Protein AF-A0A8R1EV30-F1 (afdb_monomer_lite)

InterPro domains:
  IPR001202 WW domain [PF00397] (6-36)
  IPR001202 WW domain [PS01159] (10-36)
  IPR001202 WW domain [PS50020] (4-38)
  IPR001202 WW domain [SM00456] (5-38)
  IPR001202 WW domain [cd00201] (7-38)
  IPR036020 WW domain superfamily [SSF51045] (2-37)
  IPR051370 Peptidyl-prolyl cis-trans isomerase Pin1 [PTHR10657] (4-85)

pLDDT: mean 84.73, std 13.46, range [43.19, 97.88]

Foldseek 3Di:
DPPDDAPPQKDWDADPPPRAIWIARNVPRDIGRDGDDVVVCVVPPPPPDDDDDDDDQDAQPPPQQQDPVGGHHHHDPVVSVVVVD

Organism: Caenorhabditis japonica (NCBI:txid281687)

Sequence (85 aa):
MSDNPLPTGWEKRQSRTNDRAYYFNTVTGRSQWERPDDSAFSKGSDLKSVQCLHLLVKHAESRNPSSWRSDHITRSKEDAINILK

Structure (mmCIF, N/CA/C/O backbone):
data_AF-A0A8R1EV30-F1
#
_entry.id   AF-A0A8R1EV30-F1
#
loop_
_atom_site.group_PDB
_atom_site.id
_atom_site.type_symbol
_atom_site.label_atom_id
_atom_site.label_alt_id
_atom_site.label_comp_id
_atom_site.label_asym_id
_atom_site.label_entity_id
_atom_site.label_seq_id
_atom_site.pdbx_PDB_ins_code
_atom_site.Cartn_x
_atom_site.Cartn_y
_atom_site.Cartn_z
_atom_site.occupancy
_atom_site.B_iso_or_equiv
_atom_site.auth_seq_id
_atom_site.auth_comp_id
_atom_site.auth_asym_id
_atom_site.auth_atom_id
_atom_site.pdbx_PDB_model_num
ATOM 1 N N . MET A 1 1 ? 29.517 3.326 -28.953 1.00 43.19 1 MET A N 1
ATOM 2 C CA . MET A 1 1 ? 28.427 3.852 -28.106 1.00 43.19 1 MET A CA 1
ATOM 3 C C . MET A 1 1 ? 27.283 2.861 -28.204 1.00 43.19 1 MET A C 1
ATOM 5 O O . MET A 1 1 ? 26.790 2.658 -29.303 1.00 43.19 1 MET A O 1
ATOM 9 N N . SER A 1 2 ? 26.967 2.143 -27.126 1.00 48.44 2 SER A N 1
ATOM 10 C CA . SER A 1 2 ? 26.025 1.016 -27.173 1.00 48.44 2 SER A CA 1
ATOM 11 C C . SER A 1 2 ? 24.577 1.515 -27.169 1.00 48.44 2 SER A C 1
ATOM 13 O O . SER A 1 2 ? 23.948 1.665 -26.111 1.00 48.44 2 SER A O 1
ATOM 15 N N . ASP A 1 3 ? 24.082 1.808 -28.369 1.00 60.66 3 ASP A N 1
ATOM 16 C CA . ASP A 1 3 ? 22.711 2.228 -28.661 1.00 60.66 3 ASP A CA 1
ATOM 17 C C . ASP A 1 3 ? 21.780 1.004 -28.722 1.00 60.66 3 ASP A C 1
ATOM 19 O O . ASP A 1 3 ? 21.266 0.620 -29.764 1.00 60.66 3 ASP A O 1
ATOM 23 N N . ASN A 1 4 ? 21.635 0.309 -27.591 1.00 70.81 4 ASN A N 1
ATOM 24 C CA . ASN A 1 4 ? 20.575 -0.687 -27.436 1.00 70.81 4 ASN A CA 1
ATOM 25 C C . ASN A 1 4 ? 19.271 0.029 -27.038 1.00 70.81 4 ASN A C 1
ATOM 27 O O . ASN A 1 4 ? 19.299 0.856 -26.124 1.00 70.81 4 ASN A O 1
ATOM 31 N N . PRO A 1 5 ? 18.116 -0.255 -27.650 1.00 77.94 5 PRO A N 1
ATOM 32 C CA . PRO A 1 5 ? 16.858 0.337 -27.201 1.00 77.94 5 PRO A CA 1
ATOM 33 C C . PRO A 1 5 ? 16.595 -0.017 -25.728 1.00 77.94 5 PRO A C 1
ATOM 35 O O . PRO A 1 5 ? 16.970 -1.093 -25.262 1.00 77.94 5 PRO A O 1
ATOM 38 N N . LEU A 1 6 ? 16.016 0.916 -24.965 1.00 81.81 6 LEU A N 1
ATOM 39 C CA . LEU A 1 6 ? 15.579 0.616 -23.600 1.00 81.81 6 LEU A CA 1
ATOM 40 C C . LEU A 1 6 ? 14.390 -0.354 -23.633 1.00 81.81 6 LEU A C 1
ATOM 42 O O . LEU A 1 6 ? 13.587 -0.271 -24.568 1.00 81.81 6 LEU A O 1
ATOM 46 N N . PRO A 1 7 ? 14.233 -1.217 -22.612 1.00 82.62 7 PRO A N 1
ATOM 47 C CA . PRO A 1 7 ? 13.078 -2.099 -22.523 1.00 82.62 7 PRO A CA 1
ATOM 48 C C . PRO A 1 7 ? 11.775 -1.294 -22.514 1.00 82.62 7 PRO A C 1
ATOM 50 O O . PRO A 1 7 ? 11.726 -0.152 -22.041 1.00 82.62 7 PRO A O 1
ATOM 53 N N . THR A 1 8 ? 10.696 -1.890 -23.020 1.00 82.50 8 THR A N 1
ATOM 54 C CA . THR A 1 8 ? 9.396 -1.217 -23.125 1.00 82.50 8 THR A CA 1
ATOM 55 C C . THR A 1 8 ? 8.942 -0.654 -21.776 1.00 82.50 8 THR A C 1
ATOM 57 O O . THR A 1 8 ? 8.965 -1.336 -20.753 1.00 82.50 8 THR A O 1
ATOM 60 N N . GLY A 1 9 ? 8.522 0.613 -21.774 1.00 84.06 9 GLY A N 1
ATOM 61 C CA . GLY A 1 9 ? 8.094 1.318 -20.565 1.00 84.06 9 GLY A CA 1
ATOM 62 C C . GLY A 1 9 ? 9.217 2.016 -19.796 1.00 84.06 9 GLY A C 1
ATOM 63 O O . GLY A 1 9 ? 8.922 2.625 -18.774 1.00 84.06 9 GLY A O 1
ATOM 64 N N . TRP A 1 10 ? 10.471 1.979 -20.262 1.00 88.62 10 TRP A N 1
ATOM 65 C CA . TRP A 1 10 ? 11.582 2.727 -19.666 1.00 88.62 10 TRP A CA 1
ATOM 66 C C . TRP A 1 10 ? 12.011 3.929 -20.512 1.00 88.62 10 TRP A C 1
ATOM 68 O O . TRP A 1 10 ? 12.173 3.836 -21.725 1.00 88.62 10 TRP A O 1
ATOM 78 N N . GLU A 1 11 ? 12.267 5.053 -19.848 1.00 89.88 11 GLU A N 1
ATOM 79 C CA . GLU A 1 11 ? 12.719 6.307 -20.451 1.00 89.88 11 GLU A CA 1
ATOM 80 C C . GLU A 1 11 ? 13.992 6.800 -19.751 1.00 89.88 11 GLU A C 1
ATOM 82 O O . GLU A 1 11 ? 14.067 6.822 -18.520 1.00 89.88 11 GLU A O 1
ATOM 87 N N . LYS A 1 12 ? 15.004 7.223 -20.517 1.00 90.31 12 LYS A N 1
ATOM 88 C CA . LYS A 1 12 ? 16.198 7.874 -19.962 1.00 90.31 12 LYS A CA 1
ATOM 89 C C . LYS A 1 12 ? 15.903 9.353 -19.727 1.00 90.31 12 LYS A C 1
ATOM 91 O O . LYS A 1 12 ? 15.572 10.071 -20.663 1.00 90.31 12 LYS A O 1
ATOM 96 N N . ARG A 1 13 ? 16.088 9.821 -18.495 1.00 90.94 13 ARG A N 1
ATOM 97 C CA . ARG A 1 13 ? 15.913 11.223 -18.097 1.00 90.94 13 ARG A CA 1
ATOM 98 C C . ARG A 1 13 ? 17.181 11.763 -17.449 1.00 90.94 13 ARG A C 1
ATOM 100 O O . ARG A 1 13 ? 18.018 11.004 -16.969 1.00 90.94 13 ARG A O 1
ATOM 107 N N . GLN A 1 14 ? 17.321 13.082 -17.425 1.00 90.75 14 GLN A N 1
ATOM 108 C CA . GLN A 1 14 ? 18.442 13.768 -16.784 1.00 90.75 14 GLN A CA 1
ATOM 109 C C . GLN A 1 14 ? 17.972 14.384 -15.469 1.00 90.75 14 GLN A C 1
ATOM 111 O O . GLN A 1 14 ? 16.912 15.015 -15.405 1.00 90.75 14 GLN A O 1
ATOM 116 N N . SER A 1 15 ? 18.718 14.143 -14.392 1.00 84.75 15 SER A N 1
ATOM 117 C CA . SER A 1 15 ? 18.419 14.757 -13.102 1.00 84.75 15 SER A CA 1
ATOM 118 C C . SER A 1 15 ? 18.651 16.263 -13.183 1.00 84.75 15 SER A C 1
ATOM 120 O O . SER A 1 15 ? 19.719 16.703 -13.597 1.00 84.75 15 SER A O 1
ATOM 122 N N . ARG A 1 16 ? 17.669 17.051 -12.731 1.00 82.94 16 ARG A N 1
ATOM 123 C CA . ARG A 1 16 ? 17.757 18.520 -12.699 1.00 82.94 16 ARG A CA 1
ATOM 124 C C . ARG A 1 16 ? 18.804 19.040 -11.711 1.00 82.94 16 ARG A C 1
ATOM 126 O O . ARG A 1 16 ? 19.213 20.185 -11.825 1.00 82.94 16 ARG A O 1
ATOM 133 N N . THR A 1 17 ? 19.187 18.229 -10.726 1.00 82.69 17 THR A N 1
ATOM 134 C CA . THR A 1 17 ? 20.045 18.650 -9.608 1.00 82.69 17 THR A CA 1
ATOM 135 C C . THR A 1 17 ? 21.475 18.140 -9.712 1.00 82.69 17 THR A C 1
ATOM 137 O O . THR A 1 17 ? 22.391 18.842 -9.311 1.00 82.69 17 THR A O 1
ATOM 140 N N . ASN A 1 18 ? 21.672 16.931 -10.241 1.00 80.38 18 ASN A N 1
ATOM 141 C CA . ASN A 1 18 ? 22.966 16.238 -10.192 1.00 80.38 18 ASN A CA 1
ATOM 142 C C . ASN A 1 18 ? 23.565 15.966 -11.574 1.00 80.38 18 ASN A C 1
ATOM 144 O O . ASN A 1 18 ? 24.530 15.214 -11.670 1.00 80.38 18 ASN A O 1
ATOM 148 N N . ASP A 1 19 ? 22.933 16.475 -12.636 1.00 82.44 19 ASP A N 1
ATOM 149 C CA . ASP A 1 19 ? 23.322 16.290 -14.043 1.00 82.44 19 ASP A CA 1
ATOM 150 C C . ASP A 1 19 ? 23.535 14.822 -14.478 1.00 82.44 19 ASP A C 1
ATOM 152 O O . ASP A 1 19 ? 24.090 14.504 -15.527 1.00 82.44 19 ASP A O 1
ATOM 156 N N . ARG A 1 20 ? 23.059 13.881 -13.658 1.00 86.94 20 ARG A N 1
ATOM 157 C CA . ARG A 1 20 ? 23.211 12.444 -13.858 1.00 86.94 20 ARG A CA 1
ATOM 158 C C . ARG A 1 20 ? 21.981 11.888 -14.556 1.00 86.94 20 ARG A C 1
ATOM 160 O O . ARG A 1 20 ? 20.847 12.179 -14.164 1.00 86.94 20 ARG A O 1
ATOM 167 N N . ALA A 1 21 ? 22.206 11.049 -15.562 1.00 89.50 21 ALA A N 1
ATOM 168 C CA . ALA A 1 21 ? 21.133 10.304 -16.200 1.00 89.50 21 ALA A CA 1
ATOM 169 C C . ALA A 1 21 ? 20.552 9.245 -15.246 1.00 89.50 21 ALA A C 1
ATOM 171 O O . ALA A 1 21 ? 21.299 8.536 -14.570 1.00 89.50 21 ALA A O 1
ATOM 172 N N . TYR A 1 22 ? 19.228 9.129 -15.229 1.00 91.44 22 TYR A N 1
ATOM 173 C CA . TYR A 1 22 ? 18.472 8.079 -14.551 1.00 91.44 22 TYR A CA 1
ATOM 174 C C . TYR A 1 22 ? 17.448 7.475 -15.517 1.00 91.44 22 TYR A C 1
ATOM 176 O O . TYR A 1 22 ? 17.128 8.064 -16.552 1.00 91.44 22 TYR A O 1
ATOM 184 N N . TYR A 1 23 ? 16.935 6.296 -15.187 1.00 91.25 23 TYR A N 1
ATOM 185 C CA . TYR A 1 23 ? 15.934 5.588 -15.976 1.00 91.25 23 TYR A CA 1
ATOM 186 C C . TYR A 1 23 ? 14.618 5.582 -15.212 1.00 91.25 23 TYR A C 1
ATOM 188 O O . TYR A 1 23 ? 14.573 5.243 -14.030 1.00 91.25 23 TYR A O 1
ATOM 196 N N . PHE A 1 24 ? 13.550 5.997 -15.879 1.00 90.44 24 PHE A N 1
ATOM 197 C CA . PHE A 1 24 ? 12.214 6.101 -15.318 1.00 90.44 24 PHE A CA 1
ATOM 198 C C . PHE A 1 24 ? 11.285 5.113 -16.011 1.00 90.44 24 PHE A C 1
ATOM 200 O O . PHE A 1 24 ? 11.194 5.104 -17.236 1.00 90.44 24 PHE A O 1
ATOM 207 N N . ASN A 1 25 ? 10.594 4.293 -15.229 1.00 89.31 25 ASN A N 1
ATOM 208 C CA . ASN A 1 25 ? 9.593 3.371 -15.727 1.00 89.31 25 ASN A CA 1
ATOM 209 C C . ASN A 1 25 ? 8.226 4.068 -15.750 1.00 89.31 25 ASN A C 1
ATOM 211 O O . ASN A 1 25 ? 7.648 4.342 -14.698 1.00 89.31 25 ASN A O 1
ATOM 215 N N . THR A 1 26 ? 7.695 4.339 -16.939 1.00 85.12 26 THR A N 1
ATOM 216 C CA . THR A 1 26 ? 6.425 5.056 -17.133 1.00 85.12 26 THR A CA 1
ATOM 217 C C . THR A 1 26 ? 5.200 4.237 -16.732 1.00 85.12 26 THR A C 1
ATOM 219 O O . THR A 1 26 ? 4.161 4.815 -16.432 1.00 85.12 26 THR A O 1
ATOM 222 N N . VAL A 1 27 ? 5.323 2.909 -16.677 1.00 83.38 27 VAL A N 1
ATOM 223 C CA . VAL A 1 27 ? 4.233 1.991 -16.312 1.00 83.38 27 VAL A CA 1
ATOM 224 C C . VAL A 1 27 ? 4.092 1.871 -14.793 1.00 83.38 27 VAL A C 1
ATOM 226 O O . VAL A 1 27 ? 2.984 1.860 -14.268 1.00 83.38 27 VAL A O 1
ATOM 229 N N . THR A 1 28 ? 5.213 1.790 -14.070 1.00 83.12 28 THR A N 1
ATOM 230 C CA . THR A 1 28 ? 5.240 1.573 -12.608 1.00 83.12 28 THR A CA 1
ATOM 231 C C . THR A 1 28 ? 5.533 2.837 -11.800 1.00 83.12 28 THR A C 1
ATOM 233 O O . THR A 1 28 ? 5.412 2.816 -10.577 1.00 83.12 28 THR A O 1
ATOM 236 N N . GLY A 1 29 ? 5.965 3.921 -12.452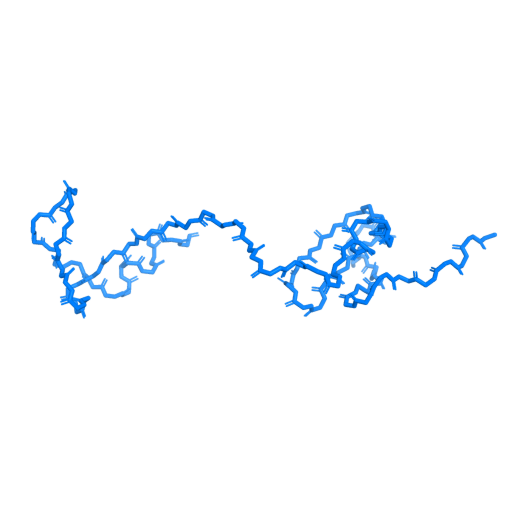 1.00 86.75 29 GLY A N 1
ATOM 237 C CA . GLY A 1 29 ? 6.384 5.166 -11.804 1.00 86.75 29 GLY A CA 1
ATOM 238 C C . GLY A 1 29 ? 7.715 5.074 -11.046 1.00 86.75 29 GLY A C 1
ATOM 239 O O . GLY A 1 29 ? 8.052 5.991 -10.299 1.00 86.75 29 GLY A O 1
ATOM 240 N N . ARG A 1 30 ? 8.474 3.980 -11.196 1.00 85.94 30 ARG A N 1
ATOM 241 C CA . ARG A 1 30 ? 9.755 3.773 -10.502 1.00 85.94 30 ARG A CA 1
ATOM 242 C C . ARG A 1 30 ? 10.914 4.442 -11.237 1.00 85.94 30 ARG A C 1
ATOM 244 O O . ARG A 1 30 ? 10.963 4.432 -12.463 1.00 85.94 30 ARG A O 1
ATOM 251 N N . SER A 1 31 ? 11.880 4.968 -10.490 1.00 90.50 31 SER A N 1
ATOM 252 C CA . SER A 1 31 ? 13.152 5.470 -11.017 1.00 90.50 31 SER A CA 1
ATOM 253 C C . SER A 1 31 ? 14.326 4.619 -10.526 1.00 90.50 31 SER A C 1
ATOM 255 O O . SER A 1 31 ? 14.298 4.095 -9.413 1.00 90.50 31 SER A O 1
ATOM 257 N N . GLN A 1 32 ? 15.358 4.478 -11.357 1.00 89.00 32 GLN A N 1
ATOM 258 C CA . GLN A 1 32 ? 16.609 3.795 -11.012 1.00 89.00 32 GLN A CA 1
ATOM 259 C C . GLN A 1 32 ? 17.807 4.438 -11.719 1.00 89.00 32 GLN A C 1
ATOM 261 O O . GLN A 1 32 ? 17.649 5.135 -12.724 1.00 89.00 32 GLN A O 1
ATOM 266 N N . TRP A 1 33 ? 19.013 4.217 -11.196 1.00 89.44 33 TRP A N 1
ATOM 267 C CA . TRP A 1 33 ? 20.244 4.783 -11.760 1.00 89.44 33 TRP A CA 1
ATOM 268 C C . TRP A 1 33 ? 20.879 3.865 -12.807 1.00 89.44 33 TRP A C 1
ATOM 270 O O . TRP A 1 33 ? 21.505 4.337 -13.757 1.00 89.44 33 TRP A O 1
ATOM 280 N N . GLU A 1 34 ? 20.707 2.558 -12.647 1.00 87.06 34 GLU A N 1
ATOM 281 C CA . GLU A 1 34 ? 21.238 1.517 -13.516 1.00 87.06 34 GLU A CA 1
ATOM 282 C C . GLU A 1 34 ? 20.372 1.374 -14.769 1.00 87.06 34 GLU A C 1
ATOM 284 O O . GLU A 1 34 ? 19.143 1.439 -14.698 1.00 87.06 34 GLU A O 1
ATOM 289 N N . ARG A 1 35 ? 20.993 1.157 -15.935 1.00 84.44 35 ARG A N 1
ATOM 290 C CA . ARG A 1 35 ? 20.243 0.926 -17.176 1.00 84.44 35 ARG A CA 1
ATOM 291 C C . ARG A 1 35 ? 19.440 -0.372 -17.031 1.00 84.44 35 ARG A C 1
ATOM 293 O O . ARG A 1 35 ? 20.058 -1.401 -16.764 1.00 84.44 35 ARG A O 1
ATOM 300 N N . PRO A 1 36 ? 18.108 -0.348 -17.192 1.00 82.00 36 PRO A N 1
ATOM 301 C CA . PRO A 1 36 ? 17.318 -1.570 -17.220 1.00 82.00 36 PRO A CA 1
ATOM 302 C C . PRO A 1 36 ? 17.775 -2.400 -18.421 1.00 82.00 36 PRO A C 1
ATOM 304 O O . PRO A 1 36 ? 17.819 -1.895 -19.544 1.00 82.00 36 PRO A O 1
ATOM 307 N N . ASP A 1 37 ? 18.169 -3.644 -18.167 1.00 76.38 37 ASP A N 1
ATOM 308 C CA . ASP A 1 37 ? 18.535 -4.583 -19.220 1.00 76.38 37 ASP A CA 1
ATOM 309 C C . ASP A 1 37 ? 17.287 -5.323 -19.710 1.00 76.38 37 ASP A C 1
ATOM 311 O O . ASP A 1 37 ? 16.392 -5.655 -18.926 1.00 76.38 37 ASP A O 1
ATOM 315 N N . ASP A 1 38 ? 17.238 -5.599 -21.010 1.00 62.47 38 ASP A N 1
ATOM 316 C CA . ASP A 1 38 ? 16.129 -6.329 -21.630 1.00 62.47 38 ASP A CA 1
ATOM 317 C C . ASP A 1 38 ? 16.069 -7.769 -21.095 1.00 62.47 38 ASP A C 1
ATOM 319 O O . ASP A 1 38 ? 14.998 -8.367 -21.008 1.00 62.47 38 ASP A O 1
ATOM 323 N N . SER A 1 39 ? 17.197 -8.311 -20.614 1.00 58.50 39 SER A N 1
ATOM 324 C CA . SER A 1 39 ? 17.267 -9.651 -20.017 1.00 58.50 39 SER A CA 1
ATOM 325 C C . SER A 1 39 ? 16.411 -9.825 -18.757 1.00 58.50 39 SER A C 1
ATOM 327 O O . SER A 1 39 ? 15.976 -10.943 -18.471 1.00 58.50 39 SER A O 1
ATOM 329 N N . ALA A 1 40 ? 16.102 -8.740 -18.035 1.00 54.28 40 ALA A N 1
ATOM 330 C CA . ALA A 1 40 ? 15.241 -8.798 -16.854 1.00 54.28 40 ALA A CA 1
ATOM 331 C C . ALA A 1 40 ? 13.753 -8.979 -17.214 1.00 54.28 40 ALA A C 1
ATOM 333 O O . ALA A 1 40 ? 12.991 -9.513 -16.408 1.00 54.28 40 ALA A O 1
ATOM 334 N N . PHE A 1 41 ? 13.344 -8.575 -18.423 1.00 55.53 41 PHE A N 1
ATOM 335 C CA . PHE A 1 41 ? 11.948 -8.598 -18.880 1.00 55.53 41 PHE A CA 1
ATOM 336 C C . PHE A 1 41 ? 11.702 -9.539 -20.073 1.00 55.53 41 PHE A C 1
ATOM 338 O O . PHE A 1 41 ? 10.558 -9.903 -20.333 1.00 55.53 41 PHE A O 1
ATOM 345 N N . SER A 1 42 ? 12.752 -10.004 -20.762 1.00 54.03 42 SER A N 1
ATOM 346 C CA . SER A 1 42 ? 12.662 -10.898 -21.931 1.00 54.03 42 SER A CA 1
ATOM 347 C C . SER A 1 42 ? 12.127 -12.304 -21.593 1.00 54.03 42 SER A C 1
ATOM 349 O O . SER A 1 42 ? 11.662 -13.024 -22.470 1.00 54.03 42 SER A O 1
ATOM 351 N N . LYS A 1 43 ? 12.052 -12.678 -20.307 1.00 55.03 43 LYS A N 1
ATOM 352 C CA . LYS A 1 43 ? 11.292 -13.857 -19.833 1.00 55.03 43 LYS A CA 1
ATOM 353 C C . LYS A 1 43 ? 9.814 -13.551 -19.512 1.00 55.03 43 LYS A C 1
ATOM 355 O O . LYS A 1 43 ? 9.219 -14.200 -18.657 1.00 55.03 43 LYS A O 1
ATOM 360 N N . GLY A 1 44 ? 9.229 -12.528 -20.135 1.00 54.44 44 GLY A N 1
ATOM 361 C CA . GLY A 1 44 ? 7.941 -11.952 -19.731 1.00 54.44 44 GLY A CA 1
ATOM 362 C C . GLY A 1 44 ? 6.693 -12.431 -20.476 1.00 54.44 44 GLY A C 1
ATOM 363 O O . GLY A 1 44 ? 5.597 -12.066 -20.062 1.00 54.44 44 GLY A O 1
ATOM 364 N N . SER A 1 45 ? 6.800 -13.232 -21.542 1.00 56.31 45 SER A N 1
ATOM 365 C CA . SER A 1 45 ? 5.614 -13.653 -22.313 1.00 56.31 45 SER A CA 1
ATOM 366 C C . SER A 1 45 ? 4.786 -14.767 -21.656 1.00 56.31 45 SER A C 1
ATOM 368 O O . SER A 1 45 ? 3.632 -14.941 -22.029 1.00 56.31 45 SER A O 1
ATOM 370 N N . ASP A 1 46 ? 5.326 -15.476 -20.655 1.00 66.69 46 ASP A N 1
ATOM 371 C CA . ASP A 1 46 ? 4.669 -16.631 -20.008 1.00 66.69 46 ASP A CA 1
ATOM 372 C C . ASP A 1 46 ? 4.416 -16.456 -18.497 1.00 66.69 46 ASP A C 1
ATOM 374 O O . ASP A 1 46 ? 4.124 -17.422 -17.782 1.00 66.69 46 ASP A O 1
ATOM 378 N N . LEU A 1 47 ? 4.505 -15.233 -17.966 1.00 68.00 47 LEU A N 1
ATOM 379 C CA . LEU A 1 47 ? 4.220 -14.983 -16.549 1.00 68.00 47 LEU A CA 1
ATOM 380 C C . LEU A 1 47 ? 2.704 -14.993 -16.288 1.00 68.00 47 LEU A C 1
ATOM 382 O O . LEU A 1 47 ? 2.040 -13.962 -16.292 1.00 68.00 47 LEU A O 1
ATOM 386 N N . LYS A 1 48 ? 2.152 -16.183 -16.021 1.00 81.81 48 LYS A N 1
ATOM 387 C CA . LYS A 1 48 ? 0.736 -16.391 -15.650 1.00 81.81 48 LYS A CA 1
ATOM 388 C C . LYS A 1 48 ? 0.380 -15.882 -14.247 1.00 81.81 48 LYS A C 1
ATOM 390 O O . LYS A 1 48 ? -0.796 -15.725 -13.934 1.00 81.81 48 LYS A O 1
ATOM 395 N N . SER A 1 49 ? 1.375 -15.662 -13.389 1.00 82.38 49 SER A N 1
ATOM 396 C CA . SER A 1 49 ? 1.178 -15.265 -11.993 1.00 82.38 49 SER A CA 1
ATOM 397 C C . SER A 1 49 ? 2.342 -14.434 -11.472 1.00 82.38 49 SER A C 1
ATOM 399 O O . SER A 1 49 ? 3.488 -14.651 -11.864 1.00 82.38 49 SER A O 1
ATOM 401 N N . VAL A 1 50 ? 2.048 -13.542 -10.527 1.00 84.31 50 VAL A N 1
ATOM 402 C CA . VAL A 1 50 ? 3.032 -12.714 -9.820 1.00 84.31 50 VAL A CA 1
ATOM 403 C C . VAL A 1 50 ? 2.954 -12.961 -8.316 1.00 84.31 50 VAL A C 1
ATOM 405 O O . VAL A 1 50 ? 1.908 -13.351 -7.797 1.00 84.31 50 VAL A O 1
ATOM 408 N N . GLN A 1 51 ? 4.055 -12.710 -7.609 1.00 89.00 51 GLN A N 1
ATOM 409 C CA . GLN A 1 51 ? 4.086 -12.707 -6.150 1.00 89.00 51 GLN A CA 1
ATOM 410 C C . GLN A 1 51 ? 4.127 -11.264 -5.649 1.00 89.00 51 GLN A C 1
ATOM 412 O O . GLN A 1 51 ? 4.950 -10.464 -6.095 1.00 89.00 51 GLN A O 1
ATOM 417 N N . CYS A 1 52 ? 3.248 -10.928 -4.708 1.00 88.38 52 CYS A N 1
ATOM 418 C CA . CYS A 1 52 ? 3.218 -9.616 -4.076 1.00 88.38 52 CYS A CA 1
ATOM 419 C C . CYS A 1 52 ? 3.056 -9.768 -2.565 1.00 88.38 52 CYS A C 1
ATOM 421 O O . CYS A 1 52 ? 2.357 -10.660 -2.088 1.00 88.38 52 CYS A O 1
ATOM 423 N N . LEU A 1 53 ? 3.681 -8.862 -1.821 1.00 94.06 53 LEU A N 1
ATOM 424 C CA . LEU A 1 53 ? 3.387 -8.631 -0.412 1.00 94.06 53 LEU A CA 1
ATOM 425 C C . LEU A 1 53 ? 2.485 -7.399 -0.327 1.00 94.06 53 LEU A C 1
ATOM 427 O O . LEU A 1 53 ? 2.665 -6.456 -1.098 1.00 94.06 53 LEU A O 1
ATOM 431 N N . HIS A 1 54 ? 1.531 -7.385 0.600 1.00 92.31 54 HIS A N 1
ATOM 432 C CA . HIS A 1 54 ? 0.710 -6.204 0.851 1.00 92.31 54 HIS A CA 1
ATOM 433 C C . HIS A 1 54 ? 0.602 -5.924 2.348 1.00 92.31 54 HIS A C 1
ATOM 435 O O . HIS A 1 54 ? 0.591 -6.834 3.177 1.00 92.31 54 HIS A O 1
ATOM 441 N N . LEU A 1 55 ? 0.475 -4.645 2.688 1.00 93.94 55 LEU A N 1
ATOM 442 C CA . LEU A 1 55 ? 0.098 -4.194 4.021 1.00 93.94 55 LEU A CA 1
ATOM 443 C C . LEU A 1 55 ? -1.362 -3.748 3.973 1.00 93.94 55 LEU A C 1
ATOM 445 O O . LEU A 1 55 ? -1.765 -3.037 3.056 1.00 93.94 55 LEU A O 1
ATOM 449 N N . LEU A 1 56 ? -2.166 -4.202 4.936 1.00 95.19 56 LEU A N 1
ATOM 450 C CA . LEU A 1 56 ? -3.585 -3.862 5.028 1.00 95.19 56 LEU A CA 1
ATOM 451 C C . LEU A 1 56 ? -3.865 -3.114 6.330 1.00 95.19 56 LEU A C 1
ATOM 453 O O . LEU A 1 56 ? -3.649 -3.646 7.420 1.00 95.19 56 LEU A O 1
ATOM 457 N N . VAL A 1 57 ? -4.430 -1.917 6.203 1.00 96.62 57 VAL A N 1
ATOM 458 C CA . VAL A 1 57 ? -4.992 -1.146 7.313 1.00 96.62 57 VAL A CA 1
ATOM 459 C C . VAL A 1 57 ? -6.490 -1.005 7.061 1.00 96.62 57 VAL A C 1
ATOM 461 O O . VAL A 1 57 ? -6.907 -0.389 6.086 1.00 96.62 57 VAL A O 1
ATOM 464 N N . LYS A 1 58 ? -7.308 -1.626 7.914 1.00 97.19 58 LYS A N 1
ATOM 465 C CA . LYS A 1 58 ? -8.776 -1.537 7.850 1.00 97.19 58 LYS A CA 1
ATOM 466 C C . LYS A 1 58 ? -9.289 -0.266 8.542 1.00 97.19 58 LYS A C 1
ATOM 468 O O . LYS A 1 58 ? -8.590 0.291 9.387 1.00 97.19 58 LYS A O 1
ATOM 473 N N . HIS A 1 59 ? -10.526 0.120 8.236 1.00 97.75 59 HIS A N 1
ATOM 474 C CA . HIS A 1 59 ? -11.280 1.227 8.846 1.00 97.75 59 HIS A CA 1
ATOM 475 C C . HIS A 1 59 ? -12.720 0.793 9.177 1.00 97.75 59 HIS A C 1
ATOM 477 O O . HIS A 1 59 ? -13.120 -0.318 8.822 1.00 97.75 59 HIS A O 1
ATOM 483 N N . ALA A 1 60 ? -13.491 1.655 9.846 1.00 97.19 60 ALA A N 1
ATOM 484 C CA . ALA A 1 60 ? -14.849 1.356 10.315 1.00 97.19 60 ALA A CA 1
ATOM 485 C C . ALA A 1 60 ? -15.816 0.919 9.200 1.00 97.19 60 ALA A C 1
ATOM 487 O O . ALA A 1 60 ? -16.642 0.037 9.405 1.00 97.19 60 ALA A O 1
ATOM 488 N N . GLU A 1 61 ? -15.670 1.479 7.999 1.00 96.75 61 GLU A N 1
ATOM 489 C CA . GLU A 1 61 ? -16.523 1.163 6.843 1.00 96.75 61 GLU A CA 1
ATOM 490 C C . GLU A 1 61 ? -15.971 0.004 5.988 1.00 96.75 61 GLU A C 1
ATOM 492 O O . GLU A 1 61 ? -16.488 -0.300 4.913 1.00 96.75 61 GLU A O 1
ATOM 497 N N . SER A 1 62 ? -14.894 -0.661 6.424 1.00 96.56 62 SER A N 1
ATOM 498 C CA . SER A 1 62 ? -14.419 -1.878 5.760 1.00 96.56 62 SER A CA 1
ATOM 499 C C . SER A 1 62 ? -15.496 -2.965 5.824 1.00 96.56 62 SER A C 1
ATOM 501 O O . SER A 1 62 ? -16.063 -3.197 6.883 1.00 96.56 62 SER A O 1
ATOM 503 N N . ARG A 1 63 ? -15.711 -3.715 4.729 1.00 96.75 63 ARG A N 1
ATOM 504 C CA . ARG A 1 63 ? -16.748 -4.775 4.631 1.00 96.75 63 ARG A CA 1
ATOM 505 C C . ARG A 1 63 ? -16.769 -5.754 5.814 1.00 96.75 63 ARG A C 1
ATOM 507 O O . ARG A 1 63 ? -17.813 -6.289 6.159 1.00 96.75 63 ARG A O 1
ATOM 514 N N . ASN A 1 64 ? -15.602 -6.021 6.396 1.00 95.94 64 ASN A N 1
ATOM 515 C CA . ASN A 1 6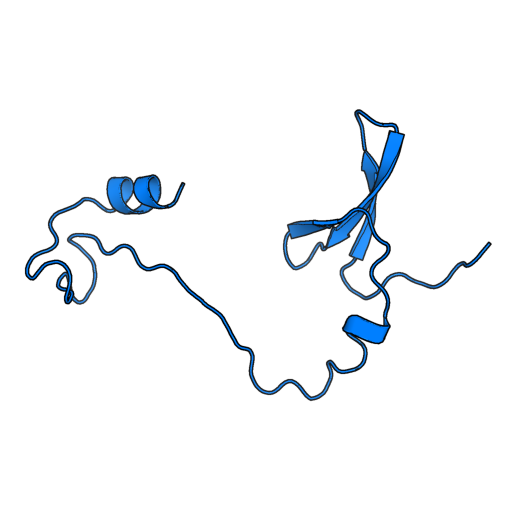4 ? -15.480 -6.733 7.661 1.00 95.94 64 ASN A CA 1
ATOM 516 C C . ASN A 1 64 ? -14.493 -5.969 8.565 1.00 95.94 64 ASN A C 1
ATOM 518 O O . ASN A 1 64 ? -13.277 -6.173 8.414 1.00 95.94 64 ASN A O 1
ATOM 522 N N . PRO A 1 65 ? -14.976 -5.094 9.466 1.00 96.44 65 PRO A N 1
ATOM 523 C CA . PRO A 1 65 ? -14.152 -4.226 10.306 1.00 96.44 65 PRO A CA 1
ATOM 524 C C . PRO A 1 65 ? -13.660 -4.956 11.570 1.00 96.44 65 PRO A C 1
ATOM 526 O O . PRO A 1 65 ? -13.732 -4.436 12.678 1.00 96.44 65 PRO A O 1
ATOM 529 N N . SER A 1 66 ? -13.137 -6.168 11.389 1.00 96.25 66 SER A N 1
ATOM 530 C 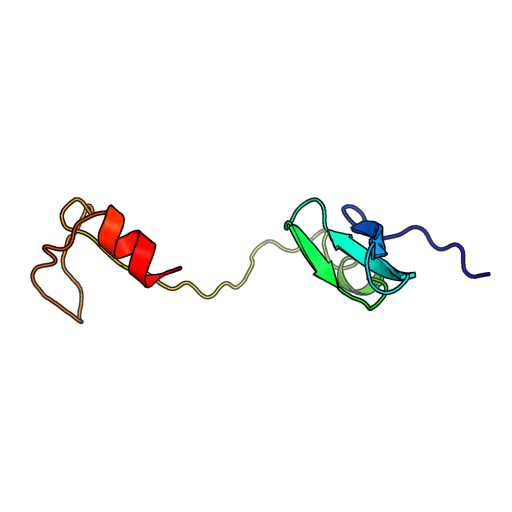CA . SER A 1 66 ? -12.491 -6.996 12.413 1.00 96.25 66 SER A CA 1
ATOM 531 C C . SER A 1 66 ? -11.213 -7.621 11.849 1.00 96.25 66 SER A C 1
ATOM 533 O O . SER A 1 66 ? -11.056 -7.784 10.633 1.00 96.25 66 SER A O 1
ATOM 535 N N . SER A 1 67 ? -10.245 -7.948 12.693 1.00 95.06 67 SER A N 1
ATOM 536 C CA . SER A 1 67 ? -9.021 -8.655 12.311 1.00 95.06 67 SER A CA 1
ATOM 537 C C . SER A 1 67 ? -8.436 -9.369 13.522 1.00 95.06 67 SER A C 1
ATOM 539 O O . SER A 1 67 ? -8.758 -9.019 14.647 1.00 95.06 67 SER A O 1
ATOM 541 N N . TRP A 1 68 ? -7.477 -10.270 13.313 1.00 95.31 68 TRP A N 1
ATOM 542 C CA . TRP A 1 68 ? -6.745 -10.898 14.421 1.00 95.31 68 TRP A CA 1
ATOM 543 C C . TRP A 1 68 ? -6.063 -9.891 15.369 1.00 95.31 68 TRP A C 1
ATOM 545 O O . TRP A 1 68 ? -5.746 -10.231 16.501 1.00 95.31 68 TRP A O 1
ATOM 555 N N . ARG A 1 69 ? -5.818 -8.654 14.908 1.00 93.56 69 ARG A N 1
ATOM 556 C CA . ARG A 1 69 ? -5.240 -7.572 15.721 1.00 93.56 69 ARG A CA 1
ATOM 557 C C . ARG A 1 69 ? -6.274 -6.802 16.540 1.00 93.56 69 ARG A C 1
ATOM 559 O O . ARG A 1 69 ? -5.886 -6.044 17.420 1.00 93.56 69 ARG A O 1
ATOM 566 N N . SER A 1 70 ? -7.552 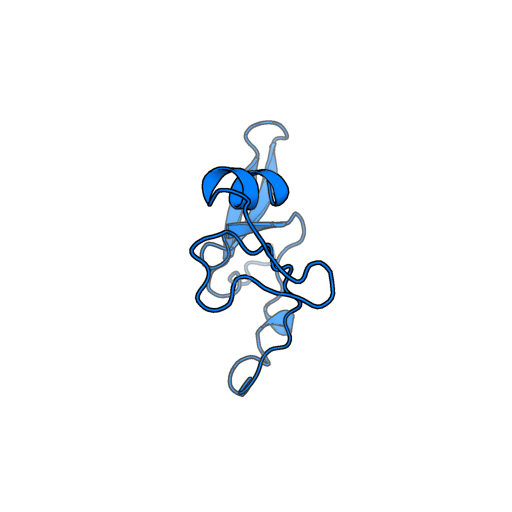-6.876 16.178 1.00 92.31 70 SER A N 1
ATOM 567 C CA . SER A 1 70 ? -8.622 -6.085 16.786 1.00 92.31 70 SER A CA 1
ATOM 568 C C . SER A 1 70 ? -9.978 -6.583 16.299 1.00 92.31 70 SER A C 1
ATOM 570 O O . SER A 1 70 ? -10.246 -6.545 15.094 1.00 92.31 70 SER A O 1
ATOM 572 N N . ASP A 1 71 ? -10.832 -6.992 17.233 1.00 94.62 71 ASP A N 1
ATOM 573 C CA . ASP A 1 71 ? -12.177 -7.497 16.937 1.00 94.62 71 ASP A CA 1
ATOM 574 C C . ASP A 1 71 ? -13.112 -6.409 16.385 1.00 94.62 71 ASP A C 1
ATOM 576 O O . ASP A 1 71 ? -13.960 -6.697 15.543 1.00 94.62 71 ASP A O 1
ATOM 580 N N . HIS A 1 72 ? -12.918 -5.146 16.790 1.00 95.06 72 HIS A N 1
ATOM 581 C CA . HIS A 1 72 ? -13.743 -4.009 16.372 1.00 95.06 72 HIS A CA 1
ATOM 582 C C . HIS A 1 72 ? -12.888 -2.813 15.944 1.00 95.06 72 HIS A C 1
ATOM 584 O O . HIS A 1 72 ? -12.287 -2.116 16.762 1.00 95.06 72 HIS A O 1
ATOM 590 N N . ILE A 1 73 ? -12.854 -2.552 14.639 1.00 96.69 73 ILE A N 1
ATOM 591 C CA . ILE A 1 73 ? -12.067 -1.475 14.041 1.00 96.69 73 ILE A CA 1
ATOM 592 C C . ILE A 1 73 ? -12.947 -0.236 13.875 1.00 96.69 73 ILE A C 1
ATOM 594 O O . ILE A 1 73 ? -13.871 -0.238 13.073 1.00 96.69 73 ILE A O 1
ATOM 598 N N . THR A 1 74 ? -12.626 0.832 14.605 1.00 97.19 74 THR A N 1
ATOM 599 C CA . THR A 1 74 ? -13.422 2.076 14.664 1.00 97.19 74 THR A CA 1
ATOM 600 C C . THR A 1 74 ? -12.756 3.284 14.003 1.00 97.19 74 THR A C 1
ATOM 602 O O . THR A 1 74 ? -13.360 4.349 13.924 1.00 97.19 74 THR A O 1
ATOM 605 N N . ARG A 1 75 ? -11.515 3.140 13.523 1.00 96.44 75 ARG A N 1
ATOM 606 C CA . ARG A 1 75 ? -10.765 4.246 12.903 1.00 96.44 75 ARG A CA 1
ATOM 607 C C . ARG A 1 75 ? -11.414 4.724 11.603 1.00 96.44 75 ARG A C 1
ATOM 609 O O . ARG A 1 75 ? -12.007 3.915 10.880 1.00 96.44 75 ARG A O 1
ATOM 616 N N . SER A 1 76 ? -11.245 6.009 11.296 1.00 97.88 76 SER A N 1
ATOM 617 C CA . SER A 1 76 ? -11.728 6.612 10.052 1.00 97.88 76 SER A CA 1
ATOM 618 C C . SER A 1 76 ? -10.935 6.125 8.833 1.00 97.88 76 SER A C 1
ATOM 620 O O . SER A 1 76 ? -9.863 5.515 8.951 1.00 97.88 76 SER A O 1
ATOM 622 N N . LYS A 1 77 ? -11.474 6.382 7.638 1.00 96.75 77 LYS A N 1
ATOM 623 C CA . LYS A 1 77 ? -10.789 6.080 6.379 1.00 96.75 77 LYS A CA 1
ATOM 624 C C . LYS A 1 77 ? -9.543 6.955 6.213 1.00 96.75 77 LYS A C 1
ATOM 626 O O . LYS A 1 77 ? -8.506 6.466 5.770 1.00 96.75 77 LYS A O 1
ATOM 631 N N . GLU A 1 78 ? -9.631 8.218 6.613 1.00 96.62 78 GLU A N 1
ATOM 632 C CA . GLU A 1 78 ? -8.549 9.199 6.578 1.00 96.62 78 GLU A CA 1
ATOM 633 C C . GLU A 1 78 ? -7.386 8.767 7.478 1.00 96.62 78 GLU A C 1
ATOM 635 O O . GLU A 1 78 ? -6.237 8.754 7.033 1.00 96.62 78 GLU A O 1
ATOM 640 N N . ASP A 1 79 ? -7.679 8.319 8.702 1.00 96.50 79 ASP A N 1
ATOM 641 C CA . ASP A 1 79 ? -6.660 7.810 9.627 1.00 96.50 79 ASP A CA 1
ATOM 642 C C . ASP A 1 79 ? -5.990 6.548 9.083 1.00 96.50 79 ASP A C 1
ATOM 644 O O . ASP A 1 79 ? -4.769 6.412 9.149 1.00 96.50 79 ASP A O 1
ATOM 648 N N . ALA A 1 80 ? -6.768 5.630 8.498 1.00 96.12 80 ALA A N 1
ATOM 649 C CA . ALA A 1 80 ? -6.221 4.421 7.887 1.00 96.12 80 ALA A CA 1
ATOM 650 C C . ALA A 1 80 ? -5.240 4.737 6.745 1.00 96.12 80 ALA A C 1
ATOM 652 O O . ALA A 1 80 ? -4.211 4.072 6.626 1.00 96.12 80 ALA A O 1
ATOM 653 N N . ILE A 1 81 ? -5.531 5.766 5.942 1.00 95.62 81 ILE A N 1
ATOM 654 C CA . ILE A 1 81 ? -4.636 6.252 4.885 1.00 95.62 81 ILE A CA 1
ATOM 655 C C . ILE A 1 81 ? -3.383 6.895 5.487 1.00 95.62 81 ILE A C 1
ATOM 657 O O . ILE A 1 81 ? -2.284 6.650 4.998 1.00 95.62 81 ILE A O 1
ATOM 661 N N . ASN A 1 82 ? -3.524 7.691 6.548 1.00 95.56 82 ASN A N 1
ATOM 662 C CA . ASN A 1 82 ? -2.393 8.368 7.185 1.00 95.56 82 ASN A CA 1
ATOM 663 C C . ASN A 1 82 ? -1.422 7.400 7.878 1.00 95.56 82 ASN A C 1
ATOM 665 O O . ASN A 1 82 ? -0.244 7.710 7.963 1.00 95.56 82 ASN A O 1
ATOM 669 N N . ILE A 1 83 ? -1.875 6.216 8.305 1.00 93.19 83 ILE A N 1
ATOM 670 C CA . ILE A 1 83 ? -0.995 5.159 8.842 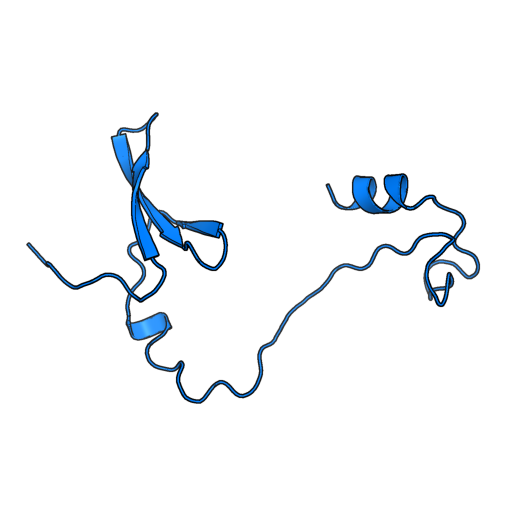1.00 93.19 83 ILE A CA 1
ATOM 671 C C . ILE A 1 83 ? -0.059 4.576 7.762 1.00 93.19 83 ILE A C 1
ATOM 673 O O . ILE A 1 83 ? 0.983 4.016 8.093 1.00 93.19 83 ILE A O 1
ATOM 677 N N . LEU A 1 84 ? -0.443 4.658 6.484 1.00 85.56 84 LEU A N 1
ATOM 678 C CA . LEU A 1 84 ? 0.314 4.103 5.353 1.00 85.56 84 LEU A CA 1
ATOM 679 C C . LEU A 1 84 ? 1.195 5.129 4.629 1.00 85.56 84 LEU A C 1
ATOM 681 O O . LEU A 1 84 ? 1.963 4.733 3.751 1.00 85.56 84 LEU A O 1
ATOM 685 N N . LYS A 1 85 ? 1.033 6.416 4.940 1.00 79.81 85 LYS A N 1
ATOM 686 C CA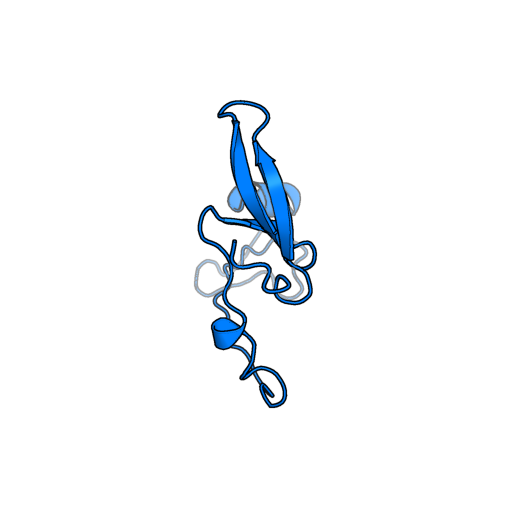 . LYS A 1 85 ? 1.867 7.500 4.414 1.00 79.81 85 LYS A CA 1
ATOM 687 C C . LYS A 1 85 ? 3.161 7.601 5.207 1.00 79.81 85 LYS A C 1
ATOM 689 O O . LYS A 1 85 ? 4.187 7.883 4.554 1.00 79.81 85 LYS A O 1
#

Radius of gyration: 20.35 Å; chains: 1; bounding box: 45×35×46 Å

Secondary structure (DSSP, 8-state):
---PPPPTTEEEEE-TTT--EEEEETTT--EESSPPPGGGTTT-TT-------------TTSSS--BTTBSS----HHHHHHTT-